Protein AF-0000000085540172 (afdb_homodimer)

pLDDT: mean 79.01, std 18.94, range [25.17, 95.12]

Radius of gyration: 13.84 Å; Cα contacts (8 Å, |Δi|>4): 317; chains: 2; bounding box: 39×41×29 Å

Sequence (140 aa):
MLWLPATACPGKKGLGKLVAAADIRVFRDGKTCGQRFEVTCTGAGCKKGKKVVVQIVDTCSPQRRTHARRMLWLPATACPGKKGLGKLVAAADIRVFRDGKTCGQRFEVTCTGAGCKKGKKVVVQIVDTCSPQRRTHARR

InterPro domains:
  IPR007112 Expansin/pollen allergen, DPBB domain [PS50842] (12-70)
  IPR036908 RlpA-like domain superfamily [G3DSA:2.40.40.10] (6-69)
  IPR036908 RlpA-like domain superfamily [SSF50685] (10-64)
  IPR044206 EG45-like domain containing protein, plant [PTHR47295] (6-61)

Nearest PDB structures (foldseek):
  5nth-assembly1_A  TM=4.413E-01  e=6.116E+00  Leishmania major
  7si7-assembly1_A  TM=4.116E-01  e=9.722E+00  Xenopus tropicalis
  7dma-assembly1_A  TM=2.809E-01  e=9.722E+00  Vibrio alginolyticus
  7si7-assembly1_A  TM=4.114E-01  e=8.008E+00  Xenopus tropicalis
  7dma-assembly1_A  TM=2.800E-01  e=8.566E+00  Vibrio alginolyticus

Organism: NCBI:txid586396

Solvent-accessible surface area (backbone atoms only — not comparable to full-atom values): 7754 Å² total; per-residue (Å²): 126,80,81,61,58,63,43,70,29,82,90,65,70,83,75,62,91,36,28,24,16,26,13,59,79,68,28,45,92,52,69,40,45,61,30,34,26,43,36,30,45,65,28,92,80,40,73,76,78,51,71,44,68,30,24,28,32,40,54,23,32,81,84,47,55,63,43,47,47,117,127,79,81,60,58,70,49,66,29,82,87,65,70,84,74,61,90,38,27,25,16,26,13,59,81,69,26,46,93,53,68,39,45,62,32,33,26,43,36,29,44,65,27,92,81,40,73,76,80,54,71,47,71,31,24,30,32,39,47,21,30,80,84,46,50,50,48,45,68,122

Structure (mmCIF, N/CA/C/O backbone):
data_AF-0000000085540172-model_v1
#
loop_
_entity.id
_entity.type
_entity.pdbx_description
1 polymer 'Expansin-like EG45 domain-containing protein'
#
loop_
_atom_site.group_PDB
_atom_site.id
_atom_site.type_symbol
_atom_site.label_atom_id
_atom_site.label_alt_id
_atom_site.label_comp_id
_atom_site.label_asym_id
_atom_site.label_entity_id
_atom_site.label_seq_id
_atom_site.pdbx_PDB_ins_code
_atom_site.Cartn_x
_atom_site.Cartn_y
_atom_site.Cartn_z
_atom_site.occupancy
_atom_site.B_iso_or_equiv
_atom_site.auth_seq_id
_atom_site.auth_comp_id
_atom_site.auth_asym_id
_atom_site.auth_atom_id
_atom_site.pdbx_PDB_model_num
ATOM 1 N N . MET A 1 1 ? -21.188 -13.438 11.812 1 26.22 1 MET A N 1
ATOM 2 C CA . MET A 1 1 ? -20.797 -12.766 10.578 1 26.22 1 MET A CA 1
ATOM 3 C C . MET A 1 1 ? -19.312 -12.422 10.594 1 26.22 1 MET A C 1
ATOM 5 O O . MET A 1 1 ? -18.812 -11.82 11.547 1 26.22 1 MET A O 1
ATOM 9 N N . LEU A 1 2 ? -18.5 -13.32 10.07 1 35.91 2 LEU A N 1
ATOM 10 C CA . LEU A 1 2 ? -17.047 -13.328 10.18 1 35.91 2 LEU A CA 1
ATOM 11 C C . LEU A 1 2 ? -16.469 -11.953 9.891 1 35.91 2 LEU A C 1
ATOM 13 O O . LEU A 1 2 ? -16.922 -11.266 8.969 1 35.91 2 LEU A O 1
ATOM 17 N N . TRP A 1 3 ? -16.156 -11.227 10.852 1 39.88 3 TRP A N 1
ATOM 18 C CA . TRP A 1 3 ? -15.5 -9.922 10.836 1 39.88 3 TRP A CA 1
ATOM 19 C C . TRP A 1 3 ? -14.508 -9.836 9.68 1 39.88 3 TRP A C 1
ATOM 21 O O . TRP A 1 3 ? -13.328 -10.18 9.844 1 39.88 3 TRP A O 1
ATOM 31 N N . LEU A 1 4 ? -14.836 -10.422 8.5 1 49.5 4 LEU A N 1
ATOM 32 C CA . LEU A 1 4 ? -13.852 -10.312 7.426 1 49.5 4 LEU A CA 1
ATOM 33 C C . LEU A 1 4 ? -13.414 -8.867 7.23 1 49.5 4 LEU A C 1
ATOM 35 O O . LEU A 1 4 ? -14.25 -7.957 7.242 1 49.5 4 LEU A O 1
ATOM 39 N N . PRO A 1 5 ? -12.344 -8.547 7.637 1 55.59 5 PRO A N 1
ATOM 40 C CA . PRO A 1 5 ? -11.898 -7.164 7.473 1 55.59 5 PRO A CA 1
ATOM 41 C C . PRO A 1 5 ? -12.367 -6.543 6.16 1 55.59 5 PRO A C 1
ATOM 43 O O . PRO A 1 5 ? -12.555 -7.254 5.168 1 55.59 5 PRO A O 1
ATOM 46 N N . ALA A 1 6 ? -13.102 -5.434 6.199 1 66.06 6 ALA A N 1
ATOM 47 C CA . ALA A 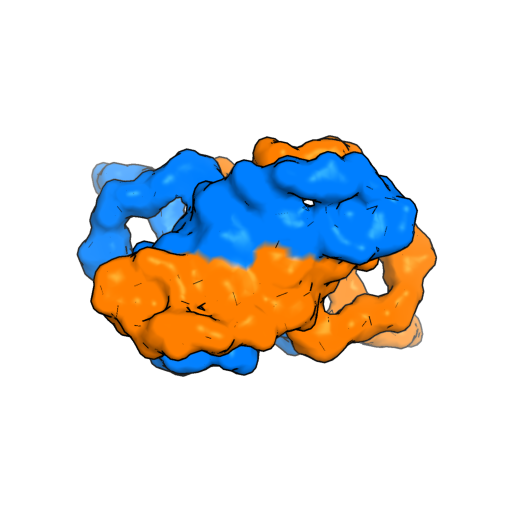1 6 ? -13.609 -4.68 5.055 1 66.06 6 ALA A CA 1
ATOM 48 C C . ALA A 1 6 ? -12.516 -4.465 4.012 1 66.06 6 ALA A C 1
ATOM 50 O O . ALA A 1 6 ? -11.391 -4.094 4.348 1 66.06 6 ALA A O 1
ATOM 51 N N . THR A 1 7 ? -12.445 -5.34 2.916 1 79.31 7 THR A N 1
ATOM 52 C CA . THR A 1 7 ? -11.555 -5.18 1.771 1 79.31 7 THR A CA 1
ATOM 53 C C . THR A 1 7 ? -12.336 -4.75 0.533 1 79.31 7 THR A C 1
ATOM 55 O O . THR A 1 7 ? -13.539 -4.992 0.439 1 79.31 7 THR A O 1
ATOM 58 N N . ALA A 1 8 ? -11.656 -4 -0.306 1 84.75 8 ALA A N 1
ATOM 59 C CA . ALA A 1 8 ? -12.219 -3.65 -1.607 1 84.75 8 ALA A CA 1
ATOM 60 C C . ALA A 1 8 ? -12.148 -4.832 -2.57 1 84.75 8 ALA A C 1
ATOM 62 O O . ALA A 1 8 ? -12.508 -4.703 -3.744 1 84.75 8 ALA A O 1
ATOM 63 N N . CYS A 1 9 ? -11.695 -6 -2.029 1 88 9 CYS A N 1
ATOM 64 C CA . CYS A 1 9 ? -11.516 -7.176 -2.875 1 88 9 CYS A CA 1
ATOM 65 C C . CYS A 1 9 ? -12.586 -8.219 -2.598 1 88 9 CYS A C 1
ATOM 67 O O . CYS A 1 9 ? -12.344 -9.195 -1.884 1 88 9 CYS A O 1
ATOM 69 N N . PRO A 1 10 ? -13.703 -8.016 -3.219 1 82.25 10 PRO A N 1
ATOM 70 C CA . PRO A 1 10 ? -14.766 -8.992 -2.965 1 82.25 10 PRO A CA 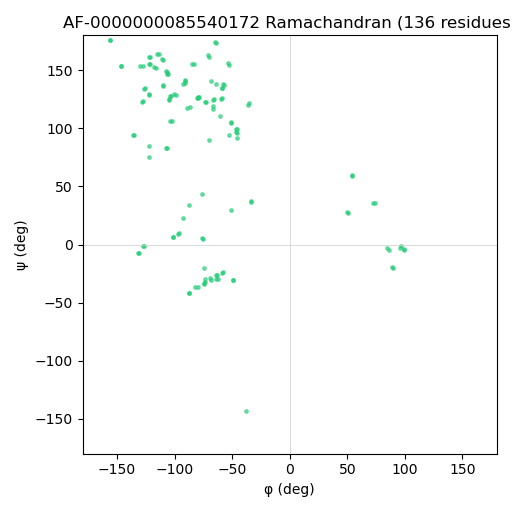1
ATOM 71 C C . PRO A 1 10 ? -14.367 -10.414 -3.344 1 82.25 10 PRO A C 1
ATOM 73 O O . PRO A 1 10 ? -13.766 -10.633 -4.398 1 82.25 10 PRO A O 1
ATOM 76 N N . GLY A 1 11 ? -14.68 -11.352 -2.424 1 81.5 11 GLY A N 1
ATOM 77 C CA . GLY A 1 11 ? -14.469 -12.758 -2.74 1 81.5 11 GLY A CA 1
ATOM 78 C C . GLY A 1 11 ? -13.086 -13.258 -2.361 1 81.5 11 GLY A C 1
ATOM 79 O O . GLY A 1 11 ? -12.828 -14.461 -2.387 1 81.5 11 GLY A O 1
ATOM 80 N N . LYS A 1 12 ? -12.219 -12.266 -2.221 1 81.06 12 LYS A N 1
ATOM 81 C CA . LYS A 1 12 ? -10.891 -12.703 -1.821 1 81.06 12 LYS A CA 1
ATOM 82 C C . LYS A 1 12 ? -10.867 -13.133 -0.356 1 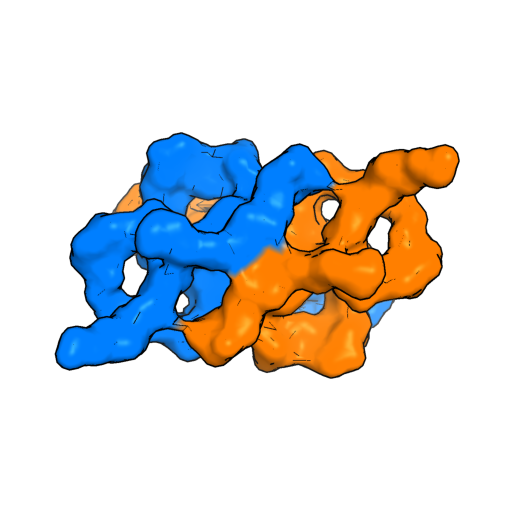81.06 12 LYS A C 1
ATOM 84 O O . LYS A 1 12 ? -11.375 -12.414 0.512 1 81.06 12 LYS A O 1
ATOM 89 N N . LYS A 1 13 ? -10.469 -14.336 -0.193 1 78.25 13 LYS A N 1
ATOM 90 C CA . LYS A 1 13 ? -10.336 -14.883 1.157 1 78.25 13 LYS A CA 1
ATOM 91 C C . LYS A 1 13 ? -8.867 -15.102 1.519 1 78.25 13 LYS A C 1
ATOM 93 O O . LYS A 1 13 ? -8.008 -15.18 0.637 1 78.25 13 LYS A O 1
ATOM 98 N N . GLY A 1 14 ? -8.641 -15.188 2.818 1 76.56 14 GLY A N 1
ATOM 99 C CA . GLY A 1 14 ? -7.301 -15.539 3.268 1 76.56 14 GLY A CA 1
ATOM 100 C C . GLY A 1 14 ? -6.289 -14.422 3.076 1 76.56 14 GLY A C 1
ATOM 101 O O . GLY A 1 14 ? -5.191 -14.656 2.562 1 76.56 14 GLY A O 1
ATOM 102 N N . LEU A 1 15 ? -6.785 -13.203 3.264 1 75.88 15 LEU A N 1
ATOM 103 C CA . LEU A 1 15 ? -5.863 -12.078 3.152 1 75.88 15 LEU A CA 1
ATOM 104 C C . LEU A 1 15 ? -4.707 -12.227 4.137 1 75.88 15 LEU A C 1
ATOM 106 O O . LEU A 1 15 ? -4.883 -12.758 5.238 1 75.88 15 LEU A O 1
ATOM 110 N N . GLY A 1 16 ? -3.537 -11.891 3.6 1 77.06 16 GLY A N 1
ATOM 111 C CA . GLY A 1 16 ? -2.326 -12.016 4.395 1 77.06 16 GLY A CA 1
ATOM 112 C C . GLY A 1 16 ? -2.305 -11.086 5.594 1 77.06 16 GLY A C 1
ATOM 113 O O . GLY A 1 16 ? -3.273 -10.359 5.848 1 77.06 16 GLY A O 1
ATOM 114 N N . LYS A 1 17 ? -1.291 -11.227 6.41 1 83.69 17 LYS A N 1
ATOM 115 C CA . LYS A 1 17 ? -1.121 -10.422 7.617 1 83.69 17 LYS A CA 1
ATOM 116 C C . LYS A 1 17 ? -0.67 -9 7.273 1 83.69 17 LYS A C 1
ATOM 118 O O . LYS A 1 17 ? -0.971 -8.055 8 1 83.69 17 LYS A O 1
ATOM 123 N N . LEU A 1 18 ? 0.066 -8.945 6.254 1 92.12 18 LEU A N 1
ATOM 124 C CA . LEU A 1 18 ? 0.552 -7.633 5.844 1 92.12 18 LEU A CA 1
ATOM 125 C C . LEU A 1 18 ? -0.216 -7.121 4.629 1 92.12 18 LEU A C 1
ATOM 127 O O . LEU A 1 18 ? -0.029 -7.621 3.518 1 92.12 18 LEU A O 1
ATOM 131 N N . VAL A 1 19 ? -1.071 -6.156 4.863 1 92 19 VAL A N 1
ATOM 132 C CA . VAL A 1 19 ? -1.902 -5.645 3.779 1 92 19 VAL A CA 1
ATOM 133 C C . VAL A 1 19 ? -1.521 -4.199 3.473 1 92 19 VAL A C 1
ATOM 135 O O . VAL A 1 19 ? -0.841 -3.547 4.27 1 92 19 VAL A O 1
ATOM 138 N N . ALA A 1 20 ? -1.973 -3.826 2.336 1 92.38 20 ALA A N 1
ATOM 139 C CA . ALA A 1 20 ? -1.743 -2.455 1.888 1 92.38 20 ALA A CA 1
ATOM 140 C C . ALA A 1 20 ? -2.916 -1.946 1.054 1 92.38 20 ALA A C 1
ATOM 142 O O . ALA A 1 20 ? -3.691 -2.738 0.513 1 92.38 20 ALA A O 1
ATOM 143 N N . ALA A 1 21 ? -3.061 -0.648 1.073 1 92.06 21 ALA A N 1
ATOM 144 C CA . ALA A 1 21 ? -3.891 0.076 0.115 1 92.06 21 ALA A CA 1
ATOM 145 C C . ALA A 1 21 ? -3.035 0.896 -0.845 1 92.06 21 ALA A C 1
ATOM 147 O O . ALA A 1 21 ? -2.045 1.509 -0.435 1 92.06 21 ALA A O 1
ATOM 148 N N . ALA A 1 22 ? -3.379 0.847 -2.07 1 92.19 22 ALA A N 1
ATOM 149 C CA . ALA A 1 22 ? -2.531 1.483 -3.074 1 92.19 22 ALA A CA 1
ATOM 150 C C . ALA A 1 22 ? -3.307 2.541 -3.855 1 92.19 22 ALA A C 1
ATOM 152 O O . ALA A 1 22 ? -4.539 2.535 -3.867 1 92.19 22 ALA A O 1
ATOM 153 N N . ASP A 1 23 ? -2.525 3.395 -4.469 1 92.06 23 ASP A N 1
ATOM 154 C CA . ASP A 1 23 ? -3.102 4.348 -5.414 1 92.06 23 ASP A CA 1
ATOM 155 C C . ASP A 1 23 ? -3.938 3.633 -6.473 1 92.06 23 ASP A C 1
ATOM 157 O O . ASP A 1 23 ? -3.641 2.494 -6.844 1 92.06 23 ASP A O 1
ATOM 161 N N . ILE A 1 24 ? -4.898 4.438 -7.055 1 89 24 ILE A N 1
ATOM 162 C CA . ILE A 1 24 ? -5.816 3.848 -8.023 1 89 24 ILE A CA 1
ATOM 163 C C . ILE A 1 24 ? -5.039 3.373 -9.25 1 89 24 ILE A C 1
ATOM 165 O O . ILE A 1 24 ? -5.422 2.398 -9.898 1 89 24 ILE A O 1
ATOM 169 N N . ARG A 1 25 ? -3.936 3.973 -9.492 1 90.75 25 ARG A N 1
ATOM 170 C CA . ARG A 1 25 ? -3.148 3.582 -10.656 1 90.75 25 ARG A CA 1
ATOM 171 C C . ARG A 1 25 ? -2.455 2.244 -10.422 1 90.75 25 ARG A C 1
ATOM 173 O O . ARG A 1 25 ? -2.225 1.485 -11.367 1 90.75 25 ARG A O 1
ATOM 180 N N . VAL A 1 26 ? -2.1 1.962 -9.227 1 91.56 26 VAL A N 1
ATOM 181 C CA . VAL A 1 26 ? -1.524 0.672 -8.859 1 91.56 26 VAL A CA 1
ATOM 182 C C . VAL A 1 26 ? -2.635 -0.364 -8.703 1 91.56 26 VAL A C 1
ATOM 184 O O . VAL A 1 26 ? -2.488 -1.51 -9.133 1 91.56 26 VAL A O 1
ATOM 187 N N . PHE A 1 27 ? -3.773 0.053 -8.188 1 90.56 27 PHE A N 1
ATOM 188 C CA . PHE A 1 27 ? -4.898 -0.843 -7.938 1 90.56 27 PHE A CA 1
ATOM 189 C C . PHE A 1 27 ? -5.512 -1.312 -9.25 1 90.56 27 PHE A C 1
ATOM 191 O O . PHE A 1 27 ? -6.102 -2.395 -9.32 1 90.56 27 PHE A O 1
ATOM 198 N N . ARG A 1 28 ? -5.41 -0.522 -10.203 1 91.81 28 ARG A N 1
ATOM 199 C CA . ARG A 1 28 ? -5.75 -0.866 -11.586 1 91.81 28 ARG A CA 1
ATOM 200 C C . ARG A 1 28 ? -7.172 -1.412 -11.672 1 91.81 28 ARG A C 1
ATOM 202 O O . ARG A 1 28 ? -7.387 -2.52 -12.172 1 91.81 28 ARG A O 1
ATOM 209 N N . ASP A 1 29 ? -8.117 -0.573 -11.242 1 90.62 29 ASP A N 1
ATOM 210 C CA . ASP A 1 29 ? -9.531 -0.929 -11.312 1 90.62 29 ASP A CA 1
ATOM 211 C C . ASP A 1 29 ? -9.781 -2.305 -10.695 1 90.62 29 ASP A C 1
ATOM 213 O O . ASP A 1 29 ? -10.578 -3.088 -11.219 1 90.62 29 ASP A O 1
ATOM 217 N N . GLY A 1 30 ? -8.961 -2.613 -9.82 1 90.06 30 GLY A N 1
ATOM 218 C CA . GLY A 1 30 ? -9.195 -3.836 -9.07 1 90.06 30 GLY A CA 1
ATOM 219 C C . GLY A 1 30 ? -8.43 -5.027 -9.617 1 90.06 30 GLY A C 1
ATOM 220 O O . GLY A 1 30 ? -8.469 -6.113 -9.031 1 90.06 30 GLY A O 1
ATOM 221 N N . LYS A 1 31 ? -7.66 -4.898 -10.688 1 91.38 31 LYS A N 1
ATOM 222 C CA . LYS A 1 31 ? -6.934 -6.012 -11.289 1 91.38 31 LYS A CA 1
ATOM 223 C C . LYS A 1 31 ? -5.879 -6.562 -10.328 1 91.38 31 LYS A C 1
ATOM 225 O O . LYS A 1 31 ? -5.586 -7.758 -10.344 1 91.38 31 LYS A O 1
ATOM 230 N N . THR A 1 32 ? -5.387 -5.676 -9.5 1 91.69 32 THR A N 1
ATOM 231 C CA . THR A 1 32 ? -4.359 -6.16 -8.586 1 91.69 32 THR A CA 1
ATOM 232 C C . THR A 1 32 ? -4.945 -6.41 -7.199 1 91.69 32 THR A C 1
ATOM 234 O O . THR A 1 32 ? -4.215 -6.727 -6.258 1 91.69 32 THR A O 1
ATOM 237 N N . CYS A 1 33 ? -6.289 -6.273 -7.109 1 90.5 33 CYS A N 1
ATOM 238 C CA . CYS A 1 33 ? -6.922 -6.535 -5.824 1 90.5 33 CYS A CA 1
ATOM 239 C C . CYS A 1 33 ? -6.648 -7.957 -5.355 1 90.5 33 CYS A C 1
ATOM 241 O O . CYS A 1 33 ? -6.875 -8.914 -6.102 1 90.5 33 CYS A O 1
ATOM 243 N N . GLY A 1 34 ? -6.133 -8.055 -4.176 1 91.19 34 GLY A N 1
ATOM 244 C CA . GLY A 1 34 ? -5.879 -9.352 -3.578 1 91.19 34 GLY A CA 1
ATOM 245 C C . GLY A 1 34 ? -4.547 -9.953 -3.988 1 91.19 34 GLY A C 1
ATOM 246 O O . GLY A 1 34 ? -4.148 -11 -3.482 1 91.19 34 GLY A O 1
ATOM 247 N N . GLN A 1 35 ? -3.795 -9.289 -4.875 1 92.56 35 GLN A N 1
ATOM 248 C CA . GLN A 1 35 ? -2.51 -9.82 -5.316 1 92.56 35 GLN A CA 1
ATOM 249 C C . GLN A 1 35 ? -1.396 -9.445 -4.344 1 92.56 35 GLN A C 1
ATOM 251 O O . GLN A 1 35 ? -1.525 -8.477 -3.584 1 92.56 35 GLN A O 1
ATOM 256 N N . ARG A 1 36 ? -0.434 -10.211 -4.363 1 93.62 36 ARG A N 1
ATOM 257 C CA . ARG A 1 36 ? 0.734 -9.977 -3.521 1 93.62 36 ARG A CA 1
ATOM 258 C C . ARG A 1 36 ? 1.777 -9.141 -4.254 1 93.62 36 ARG A C 1
ATOM 260 O O . ARG A 1 36 ? 2.006 -9.328 -5.449 1 93.62 36 ARG A O 1
ATOM 267 N N . PHE A 1 37 ? 2.412 -8.234 -3.547 1 93.75 37 PHE A N 1
ATOM 268 C CA . PHE A 1 37 ? 3.465 -7.355 -4.031 1 93.75 37 PHE A CA 1
ATOM 269 C C . PHE A 1 37 ? 4.707 -7.461 -3.154 1 93.75 37 PHE A C 1
ATOM 271 O O . PHE A 1 37 ? 4.602 -7.52 -1.928 1 93.75 37 PHE A O 1
ATOM 278 N N . GLU A 1 38 ? 5.824 -7.559 -3.807 1 95.06 38 GLU A N 1
ATOM 279 C CA . GLU A 1 38 ? 7.086 -7.332 -3.105 1 95.06 38 GLU A CA 1
ATOM 280 C C . GLU A 1 38 ? 7.375 -5.844 -2.959 1 95.06 38 GLU A C 1
ATOM 282 O O . GLU A 1 38 ? 7.289 -5.09 -3.932 1 95.06 38 GLU A O 1
ATOM 287 N N . VAL A 1 39 ? 7.617 -5.441 -1.676 1 94.69 39 VAL A N 1
ATOM 288 C CA . VAL A 1 39 ? 7.816 -4.031 -1.354 1 94.69 39 VAL A CA 1
ATOM 289 C C . VAL A 1 39 ? 9.18 -3.838 -0.687 1 94.69 39 VAL A C 1
ATOM 291 O O . VAL A 1 39 ? 9.539 -4.586 0.224 1 94.69 39 VAL A O 1
ATOM 294 N N . THR A 1 40 ? 9.969 -2.908 -1.166 1 95.12 40 THR A N 1
ATOM 295 C CA . THR A 1 40 ? 11.281 -2.553 -0.63 1 95.12 40 THR A CA 1
ATOM 296 C C . THR A 1 40 ? 11.375 -1.05 -0.389 1 95.12 40 THR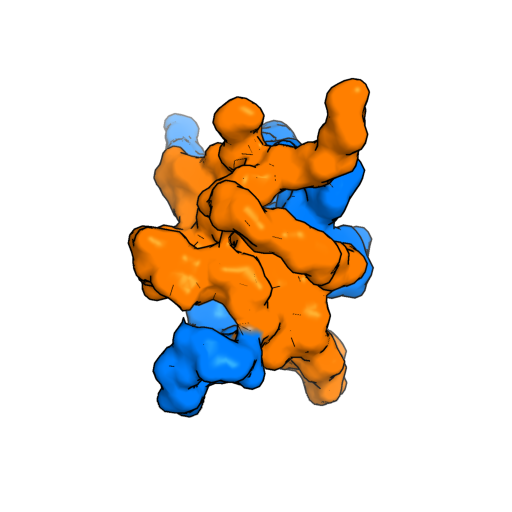 A C 1
ATOM 298 O O . THR A 1 40 ? 11.117 -0.253 -1.293 1 95.12 40 THR A O 1
ATOM 301 N N . CYS A 1 41 ? 11.672 -0.732 0.9 1 94.5 41 CYS A N 1
ATOM 302 C CA . CYS A 1 41 ? 11.891 0.681 1.191 1 94.5 41 CYS A CA 1
ATOM 303 C C . CYS A 1 41 ? 13.133 1.2 0.486 1 94.5 41 CYS A C 1
ATOM 305 O O . CYS A 1 41 ? 14.234 0.669 0.68 1 94.5 41 CYS A O 1
ATOM 307 N N . THR A 1 42 ? 13.008 2.275 -0.317 1 91.88 42 THR A N 1
ATOM 308 C CA . THR A 1 42 ? 14.117 2.732 -1.139 1 91.88 42 THR A CA 1
ATOM 309 C C . THR A 1 42 ? 14.391 4.215 -0.902 1 91.88 42 THR A C 1
ATOM 311 O O . THR A 1 42 ? 15.344 4.773 -1.456 1 91.88 42 THR A O 1
ATOM 314 N N . GLY A 1 43 ? 13.641 4.801 -0.094 1 87.81 43 GLY A N 1
ATOM 315 C CA . GLY A 1 43 ? 13.883 6.207 0.202 1 87.81 43 GLY A CA 1
ATOM 316 C C . GLY A 1 43 ? 15.133 6.438 1.021 1 87.81 43 GLY A C 1
ATOM 317 O O . GLY A 1 43 ? 15.695 5.5 1.595 1 87.81 43 GLY A O 1
ATOM 318 N N . ALA A 1 44 ? 15.609 7.715 1.018 1 85.62 44 ALA A N 1
ATOM 319 C CA . ALA A 1 44 ? 16.844 8.094 1.688 1 85.62 44 ALA A CA 1
ATOM 320 C C . ALA A 1 44 ? 16.781 7.785 3.182 1 85.62 44 ALA A C 1
ATOM 322 O O . ALA A 1 44 ? 17.812 7.488 3.805 1 85.62 44 ALA A O 1
ATOM 323 N N . GLY A 1 45 ? 15.602 7.719 3.713 1 83.81 45 GLY A N 1
ATOM 324 C CA . GLY A 1 45 ? 15.461 7.5 5.141 1 83.81 45 GLY A CA 1
ATOM 325 C C . GLY A 1 45 ? 15.227 6.043 5.5 1 83.81 45 GLY A C 1
ATOM 326 O O . GLY A 1 45 ? 14.992 5.715 6.664 1 83.81 45 GLY A O 1
ATOM 327 N N . CYS A 1 46 ? 15.383 5.223 4.527 1 87.69 46 CYS A N 1
ATOM 328 C CA . CYS A 1 46 ? 15.086 3.816 4.766 1 87.69 46 CYS A CA 1
ATOM 329 C C . CYS A 1 46 ? 16.344 3.062 5.199 1 87.69 46 CYS A C 1
ATOM 331 O O . CYS A 1 46 ? 17.438 3.379 4.754 1 87.69 46 CYS A O 1
ATOM 333 N N . LYS A 1 47 ? 15.969 2.184 6.246 1 79.44 47 LYS A N 1
ATOM 334 C CA . LYS A 1 47 ? 16.953 1.117 6.367 1 79.44 47 LYS A CA 1
ATOM 335 C C . LYS A 1 47 ? 16.938 0.213 5.137 1 79.44 47 LYS A C 1
ATOM 337 O O . LYS A 1 47 ? 15.906 -0.365 4.797 1 79.44 47 LYS A O 1
ATOM 342 N N . LYS A 1 48 ? 18.047 0.174 4.383 1 73.19 48 LYS A N 1
ATOM 343 C CA . LYS A 1 48 ? 18.156 -0.476 3.08 1 73.19 48 LYS A CA 1
ATOM 344 C C . LYS A 1 48 ? 17.953 -1.983 3.201 1 73.19 48 LYS A C 1
ATOM 346 O O . LYS A 1 48 ? 18.359 -2.592 4.191 1 73.19 48 LYS A O 1
ATOM 351 N N . GLY A 1 49 ? 17.219 -2.451 2.234 1 69.31 49 GLY A N 1
ATOM 352 C CA . GLY A 1 49 ? 17.281 -3.865 1.898 1 69.31 49 GLY A CA 1
ATOM 353 C C . GLY A 1 49 ? 16.156 -4.676 2.494 1 69.31 49 GLY A C 1
ATOM 354 O O . GLY A 1 49 ? 16.062 -5.887 2.281 1 69.31 49 GLY A O 1
ATOM 355 N N . LYS A 1 50 ? 15.312 -4.082 3.285 1 78.81 50 LYS A N 1
ATOM 356 C CA . LYS A 1 50 ? 14.297 -5.008 3.779 1 78.81 50 LYS A CA 1
ATOM 357 C C . LYS A 1 50 ? 13.125 -5.113 2.803 1 78.81 50 LYS A C 1
ATOM 359 O O . LYS A 1 50 ? 12.555 -4.102 2.4 1 78.81 50 LYS A O 1
ATOM 364 N N . LYS A 1 51 ? 12.992 -6.363 2.338 1 90.75 51 LYS A N 1
ATOM 365 C CA . LYS A 1 51 ? 11.906 -6.719 1.429 1 90.75 51 LYS A CA 1
ATOM 366 C C . LYS A 1 51 ? 10.773 -7.414 2.174 1 90.75 51 LYS A C 1
ATOM 368 O O . LYS A 1 51 ? 11.016 -8.312 2.986 1 90.75 51 LYS A O 1
ATOM 373 N N . VAL A 1 52 ? 9.523 -6.883 1.938 1 94.25 52 VAL A N 1
ATOM 374 C CA . VAL A 1 52 ? 8.367 -7.555 2.514 1 94.25 52 VAL A CA 1
ATOM 375 C C . VAL A 1 52 ? 7.309 -7.781 1.435 1 94.25 52 VAL A C 1
ATOM 377 O O . VAL A 1 52 ? 7.371 -7.172 0.363 1 94.25 52 VAL A O 1
ATOM 380 N N . VAL A 1 53 ? 6.539 -8.773 1.669 1 94.31 53 VAL A N 1
ATOM 381 C CA . VAL A 1 53 ? 5.426 -9.062 0.769 1 94.31 53 VAL A CA 1
ATOM 382 C C . VAL A 1 53 ? 4.109 -8.641 1.419 1 94.31 53 VAL A C 1
ATOM 384 O O . VAL A 1 53 ? 3.814 -9.031 2.551 1 94.31 53 VAL A O 1
ATOM 387 N N . VAL A 1 54 ? 3.381 -7.789 0.669 1 94.88 54 VAL A N 1
ATOM 388 C CA . VAL A 1 54 ? 2.084 -7.336 1.164 1 94.88 54 VAL A CA 1
ATOM 389 C C . VAL A 1 54 ? 0.992 -7.703 0.163 1 94.88 54 VAL A C 1
ATOM 391 O O . VAL A 1 54 ? 1.277 -7.973 -1.006 1 94.88 54 VAL A O 1
ATOM 394 N N . GLN A 1 55 ? -0.191 -7.82 0.673 1 93.62 55 GLN A N 1
ATOM 395 C CA . GLN A 1 55 ? -1.355 -8.031 -0.181 1 93.6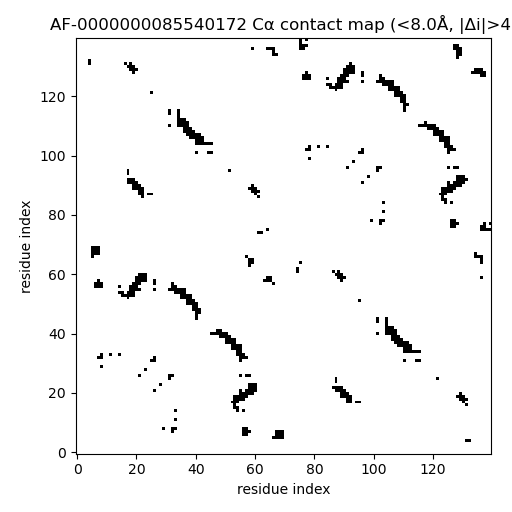2 55 GLN A CA 1
ATOM 396 C C . GLN A 1 55 ? -2.17 -6.746 -0.325 1 93.62 55 GLN A C 1
ATOM 398 O O . GLN A 1 55 ? -2.504 -6.102 0.671 1 93.62 55 GLN A O 1
ATOM 403 N N . ILE A 1 56 ? -2.436 -6.371 -1.557 1 92.69 56 ILE A N 1
ATOM 404 C CA . ILE A 1 56 ? -3.236 -5.172 -1.774 1 92.69 56 ILE A CA 1
ATOM 405 C C . ILE A 1 56 ? -4.715 -5.496 -1.571 1 92.69 56 ILE A C 1
ATOM 407 O O . ILE A 1 56 ? -5.25 -6.406 -2.205 1 92.69 56 ILE A O 1
ATOM 411 N N . VAL A 1 57 ? -5.395 -4.707 -0.697 1 90.88 57 VAL A N 1
ATOM 412 C CA . VAL A 1 57 ? -6.762 -5.102 -0.365 1 90.88 57 VAL A CA 1
ATOM 413 C C . VAL A 1 57 ? -7.695 -3.9 -0.493 1 90.88 57 VAL A C 1
ATOM 415 O O . VAL A 1 57 ? -8.914 -4.035 -0.357 1 90.88 57 VAL A O 1
ATOM 418 N N . ASP A 1 58 ? -7.059 -2.691 -0.726 1 89.88 58 ASP A N 1
ATOM 419 C CA . ASP A 1 58 ? -7.859 -1.474 -0.813 1 89.88 58 ASP A CA 1
ATOM 420 C C . ASP A 1 58 ? -7.137 -0.402 -1.628 1 89.88 58 ASP A C 1
ATOM 422 O O . ASP A 1 58 ? -6.031 -0.631 -2.125 1 89.88 58 ASP A O 1
ATOM 426 N N . THR A 1 59 ? -7.918 0.745 -1.801 1 89.56 59 THR A N 1
ATOM 427 C CA . THR A 1 59 ? -7.309 1.88 -2.486 1 89.56 59 THR A CA 1
ATOM 428 C C . THR A 1 59 ? -6.98 2.996 -1.498 1 89.56 59 THR A C 1
ATOM 430 O O . THR A 1 59 ? -7.66 3.15 -0.48 1 89.56 59 THR A O 1
ATOM 433 N N . CYS A 1 60 ? -5.887 3.664 -1.844 1 86.44 60 CYS A N 1
ATOM 434 C CA . CYS A 1 60 ? -5.438 4.859 -1.136 1 86.44 60 CYS A CA 1
ATOM 435 C C . CYS A 1 60 ? -5.016 5.945 -2.115 1 86.44 60 CYS A C 1
ATOM 437 O O . CYS A 1 60 ? -3.932 5.879 -2.697 1 86.44 60 CYS A O 1
ATOM 439 N N . SER A 1 61 ? -6.043 6.879 -2.436 1 78.75 61 SER A N 1
ATOM 440 C CA . SER A 1 61 ? -5.711 7.973 -3.34 1 78.75 61 SER A CA 1
ATOM 441 C C . SER A 1 61 ? -5.863 9.328 -2.65 1 78.75 61 SER A C 1
ATOM 443 O O . SER A 1 61 ? -6.539 9.43 -1.628 1 78.75 61 SER A O 1
ATOM 445 N N . PRO A 1 62 ? -5.066 10.234 -3.184 1 68.88 62 PRO A N 1
ATOM 446 C CA . PRO A 1 62 ? -5.254 11.562 -2.594 1 68.88 62 PRO A CA 1
ATOM 447 C C . PRO A 1 62 ? -6.723 11.984 -2.541 1 68.88 62 PRO A C 1
ATOM 449 O O . PRO A 1 62 ? -7.133 12.695 -1.62 1 68.88 62 PRO A O 1
ATOM 452 N N . GLN A 1 63 ? -7.477 11.609 -3.354 1 65.62 63 GLN A N 1
ATOM 453 C CA . GLN A 1 63 ? -8.875 12.031 -3.424 1 65.62 63 GLN A CA 1
ATOM 454 C C . GLN A 1 63 ? -9.758 11.141 -2.551 1 65.62 63 GLN A C 1
ATOM 456 O O . GLN A 1 63 ? -10.828 11.57 -2.111 1 65.62 63 GLN A O 1
ATOM 461 N N . ARG A 1 64 ? -9.602 10.016 -2.523 1 56.28 64 ARG A N 1
ATOM 462 C CA . ARG A 1 64 ? -10.43 9.047 -1.823 1 56.28 64 ARG A CA 1
ATOM 463 C C . ARG A 1 64 ? -9.609 8.234 -0.83 1 56.28 64 ARG A C 1
ATOM 465 O O . ARG A 1 64 ? -8.953 7.254 -1.207 1 56.28 64 ARG A O 1
ATOM 472 N N . ARG A 1 65 ? -9.469 8.812 0.296 1 52.47 65 ARG A N 1
ATOM 473 C CA . ARG A 1 65 ? -8.781 7.988 1.288 1 52.47 65 ARG A CA 1
ATOM 474 C C . ARG A 1 65 ? -9.773 7.105 2.043 1 52.47 65 ARG A C 1
ATOM 476 O O . ARG A 1 65 ? -10.305 7.508 3.078 1 52.47 65 ARG A O 1
ATOM 483 N N . THR A 1 66 ? -10.961 6.555 1.363 1 44.56 66 THR A N 1
ATOM 484 C CA . THR A 1 66 ? -12.008 5.723 1.946 1 44.56 66 THR A CA 1
ATOM 485 C C . THR A 1 66 ? -11.43 4.418 2.486 1 44.56 66 THR A C 1
ATOM 487 O O . THR A 1 66 ? -10.469 3.883 1.93 1 44.56 66 THR A O 1
ATOM 490 N N . HIS A 1 67 ? -11.422 4.254 3.936 1 43.28 67 HIS A N 1
ATOM 491 C CA . HIS A 1 67 ? -11.281 2.889 4.426 1 43.28 67 HIS A CA 1
ATOM 492 C C . HIS A 1 67 ? -12.578 2.105 4.246 1 43.28 67 HIS A C 1
ATOM 494 O O . HIS A 1 67 ? -12.594 0.879 4.375 1 43.28 67 HIS A O 1
ATOM 500 N N . ALA A 1 68 ? -14.07 1.71 4.043 1 31.17 68 ALA A N 1
ATOM 501 C CA . ALA A 1 68 ? -14.469 0.323 3.82 1 31.17 68 ALA A CA 1
ATOM 502 C C . ALA A 1 68 ? -13.453 -0.403 2.936 1 31.17 68 ALA A C 1
ATOM 504 O O . ALA A 1 68 ? -13.203 -1.595 3.125 1 31.17 68 ALA A O 1
ATOM 505 N N . ARG A 1 69 ? -14.57 -0.189 3.293 1 31.75 69 ARG A N 1
ATOM 506 C CA . ARG A 1 69 ? -15.883 -0.562 3.807 1 31.75 69 ARG A CA 1
ATOM 507 C C . ARG A 1 69 ? -16.859 -0.845 2.668 1 31.75 69 ARG A C 1
ATOM 509 O O . ARG A 1 69 ? -17.281 0.074 1.967 1 31.75 69 ARG A O 1
ATOM 516 N N . ARG A 1 70 ? -16.656 -1.117 1.702 1 25.17 70 ARG A N 1
ATOM 517 C CA . ARG A 1 70 ? -17.969 -1.402 1.109 1 25.17 70 ARG A CA 1
ATOM 518 C C . ARG A 1 70 ? -18.875 -2.102 2.109 1 25.17 70 ARG A C 1
ATOM 520 O O . ARG A 1 70 ? -18.422 -2.947 2.883 1 25.17 70 ARG A O 1
ATOM 527 N N . MET B 1 1 ? -7.387 26.766 3.482 1 27.41 1 MET B N 1
ATOM 528 C CA . MET B 1 1 ? -6.754 25.641 4.16 1 27.41 1 MET B CA 1
ATOM 529 C C . MET B 1 1 ? -6.398 24.547 3.17 1 27.41 1 MET B C 1
ATOM 531 O O . MET B 1 1 ? -7.242 24.109 2.385 1 27.41 1 MET B O 1
ATOM 535 N N . LEU B 1 2 ? -5.203 24.594 2.656 1 35.5 2 LEU B N 1
ATOM 536 C CA . LEU B 1 2 ? -4.723 23.781 1.539 1 35.5 2 LEU B CA 1
ATOM 537 C C . LEU B 1 2 ? -5.113 22.328 1.714 1 35.5 2 LEU B C 1
ATOM 539 O O . LEU B 1 2 ? -5.09 21.797 2.83 1 35.5 2 LEU B O 1
ATOM 543 N N . TRP B 1 3 ? -6.109 21.906 1.09 1 39.72 3 TRP B N 1
ATOM 544 C CA . TRP B 1 3 ? -6.621 20.547 1.028 1 39.72 3 TRP B CA 1
ATOM 545 C C . TRP B 1 3 ? -5.484 19.531 1.092 1 39.72 3 TRP B C 1
ATOM 547 O O . TRP B 1 3 ? -4.934 19.141 0.059 1 39.72 3 TRP B O 1
ATOM 557 N N . LEU B 1 4 ? -4.402 19.797 1.904 1 49.31 4 LEU B N 1
ATOM 558 C CA . LEU B 1 4 ? -3.35 18.797 1.932 1 49.31 4 LEU B CA 1
ATOM 559 C C . LEU B 1 4 ? -3.928 17.406 2.215 1 49.31 4 LEU B C 1
ATOM 561 O O . LEU B 1 4 ? -4.77 17.25 3.102 1 49.31 4 LEU B O 1
ATOM 565 N N . PRO B 1 5 ? -3.998 16.656 1.304 1 55.56 5 PRO B N 1
ATOM 566 C CA . PRO B 1 5 ? -4.562 15.32 1.539 1 55.56 5 PRO B CA 1
ATOM 567 C C . PRO B 1 5 ? -4.191 14.758 2.91 1 55.56 5 PRO B C 1
ATOM 569 O O . PRO B 1 5 ? -3.129 15.078 3.447 1 55.56 5 PRO B O 1
ATOM 572 N N . ALA B 1 6 ? -5.16 14.461 3.732 1 65.69 6 ALA B N 1
ATOM 573 C CA . ALA B 1 6 ? -5.016 13.875 5.066 1 65.69 6 ALA B CA 1
ATOM 574 C C . ALA B 1 6 ? -4.031 12.711 5.055 1 65.69 6 ALA B C 1
ATOM 576 O O . ALA B 1 6 ? -4.105 11.836 4.184 1 65.69 6 ALA B O 1
ATOM 577 N N . THR B 1 7 ? -2.691 12.93 5.418 1 78.94 7 THR B N 1
ATOM 578 C CA . THR B 1 7 ? -1.684 11.891 5.594 1 78.94 7 THR B CA 1
ATOM 579 C C . THR B 1 7 ? -1.372 11.688 7.074 1 78.94 7 THR B C 1
ATOM 581 O O . THR B 1 7 ? -1.577 12.586 7.891 1 78.94 7 THR B O 1
ATOM 584 N N . ALA B 1 8 ? -1.036 10.461 7.41 1 84.62 8 ALA B N 1
ATOM 585 C CA . ALA B 1 8 ? -0.555 10.156 8.75 1 84.62 8 ALA B CA 1
ATOM 586 C C . ALA B 1 8 ? 0.881 10.633 8.945 1 84.62 8 ALA B C 1
ATOM 588 O O . ALA B 1 8 ? 1.489 10.391 9.992 1 84.62 8 ALA B O 1
ATOM 589 N N . CYS B 1 9 ? 1.4 11.328 7.898 1 88 9 CYS B N 1
ATOM 590 C CA . CYS B 1 9 ? 2.789 11.773 7.941 1 88 9 CYS B CA 1
ATOM 591 C C . CYS B 1 9 ? 2.875 13.273 8.172 1 88 9 CYS B C 1
ATOM 593 O O . CYS B 1 9 ? 3.072 14.039 7.227 1 88 9 CYS B O 1
ATOM 595 N N . PRO B 1 10 ? 2.777 13.648 9.43 1 82 10 PRO B N 1
ATOM 596 C CA . PRO B 1 10 ? 2.84 15.086 9.688 1 82 10 PRO B CA 1
ATOM 597 C C . PRO B 1 10 ? 4.137 15.719 9.188 1 82 10 PRO B C 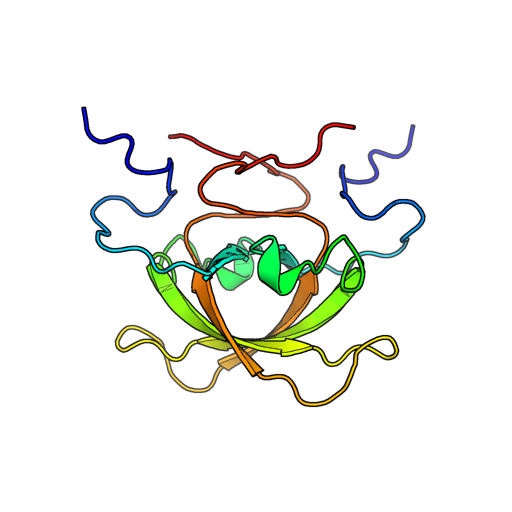1
ATOM 599 O O . PRO B 1 10 ? 5.219 15.156 9.391 1 82 10 PRO B O 1
ATOM 602 N N . GLY B 1 11 ? 3.957 16.875 8.508 1 80.81 11 GLY B N 1
ATOM 603 C CA . GLY B 1 11 ? 5.129 17.641 8.109 1 80.81 11 GLY B CA 1
ATOM 604 C C . GLY B 1 11 ? 5.676 17.234 6.758 1 80.81 11 GLY B C 1
ATOM 605 O O . GLY B 1 11 ? 6.551 17.906 6.211 1 80.81 11 GLY B O 1
ATOM 606 N N . LYS B 1 12 ? 5.262 16.031 6.387 1 80.69 12 LYS B N 1
ATOM 607 C CA . LYS B 1 12 ? 5.742 15.625 5.066 1 80.69 12 LYS B CA 1
ATOM 608 C C . LYS B 1 12 ? 5.016 16.391 3.963 1 80.69 12 LYS B C 1
ATOM 610 O O . LYS B 1 12 ? 3.787 16.484 3.979 1 80.69 12 LYS B O 1
ATOM 615 N N . LYS B 1 13 ? 5.824 17.031 3.209 1 77.94 13 LYS B N 1
ATOM 616 C CA . LYS B 1 13 ? 5.289 17.766 2.064 1 77.94 13 LYS B CA 1
ATOM 617 C C . LYS B 1 13 ? 5.691 17.109 0.75 1 77.94 13 LYS B C 1
ATOM 619 O O . LYS B 1 13 ? 6.637 16.312 0.711 1 77.94 13 LYS B O 1
ATOM 624 N N . GLY B 1 14 ? 4.934 17.406 -0.283 1 76.69 14 GLY B N 1
ATOM 625 C CA . GLY B 1 14 ? 5.309 16.953 -1.611 1 76.69 14 GLY B CA 1
ATOM 626 C C . GLY B 1 14 ? 5.082 15.469 -1.818 1 76.69 14 GLY B C 1
ATOM 627 O O . GLY B 1 14 ? 5.961 14.766 -2.322 1 76.69 14 GLY B O 1
ATOM 628 N N . LEU B 1 15 ? 4.023 15 -1.208 1 76.31 15 LEU B N 1
ATOM 629 C CA . LEU B 1 15 ? 3.699 13.586 -1.406 1 76.31 15 LEU B CA 1
ATOM 630 C C . LEU B 1 15 ? 3.514 13.273 -2.887 1 76.31 15 LEU B C 1
ATOM 632 O O . LEU B 1 15 ? 3.029 14.117 -3.646 1 76.31 15 LEU B O 1
ATOM 636 N N . GLY B 1 16 ? 4.094 12.125 -3.24 1 77.25 16 GLY B N 1
ATOM 637 C CA . GLY B 1 16 ? 4.039 11.695 -4.629 1 77.25 16 GLY B CA 1
ATOM 638 C C . GLY B 1 16 ? 2.627 11.414 -5.113 1 77.25 16 GLY B C 1
ATOM 639 O O . GLY B 1 16 ? 1.663 11.586 -4.363 1 77.25 16 GLY B O 1
ATOM 640 N N . LYS B 1 17 ? 2.525 11.156 -6.391 1 84.06 17 LYS B N 1
ATOM 641 C CA . LYS B 1 17 ? 1.241 10.852 -7.02 1 84.06 17 LYS B CA 1
ATOM 642 C C . LYS B 1 17 ? 0.768 9.445 -6.664 1 84.06 17 LYS B C 1
ATOM 644 O O . LYS B 1 17 ? -0.437 9.195 -6.59 1 84.06 17 LYS B O 1
ATOM 649 N N . LEU B 1 18 ? 1.712 8.641 -6.539 1 92.19 18 LEU B N 1
ATOM 650 C CA . LEU B 1 18 ? 1.363 7.266 -6.188 1 92.19 18 LEU B CA 1
ATOM 651 C C . LEU B 1 18 ? 1.612 7.004 -4.707 1 92.19 18 LEU B C 1
ATOM 653 O O . LEU B 1 18 ? 2.764 6.891 -4.277 1 92.19 18 LEU B O 1
ATOM 657 N N . VAL B 1 19 ? 0.517 6.922 -3.969 1 92 19 VAL B N 1
ATOM 658 C CA . VAL B 1 19 ? 0.653 6.738 -2.527 1 92 19 VAL B CA 1
ATOM 659 C C . VAL B 1 19 ? 0.082 5.383 -2.123 1 92 19 VAL B C 1
ATOM 661 O O . VAL B 1 19 ? -0.642 4.75 -2.896 1 92 19 VAL B O 1
ATOM 664 N N . ALA B 1 20 ? 0.49 5.055 -0.942 1 92.31 20 ALA B N 1
ATOM 665 C CA . ALA B 1 20 ? 0.014 3.801 -0.366 1 92.31 20 ALA B CA 1
ATOM 666 C C . ALA B 1 20 ? -0.145 3.918 1.146 1 92.31 20 ALA B C 1
ATOM 668 O O . ALA B 1 20 ? 0.455 4.793 1.775 1 92.31 20 ALA B O 1
ATOM 669 N N . ALA B 1 21 ? -1.028 3.105 1.638 1 92.12 21 ALA B N 1
ATOM 670 C CA . ALA B 1 21 ? -1.113 2.811 3.066 1 92.12 21 ALA B CA 1
ATOM 671 C C . ALA B 1 21 ? -0.667 1.381 3.357 1 92.12 21 ALA B C 1
ATOM 673 O O . ALA B 1 21 ? -0.992 0.457 2.609 1 92.12 21 ALA B O 1
ATOM 674 N N . ALA B 1 22 ? 0.079 1.228 4.383 1 91.94 22 ALA B N 1
ATOM 675 C CA . ALA B 1 22 ? 0.665 -0.083 4.648 1 91.94 22 ALA B CA 1
ATOM 676 C C . ALA B 1 22 ? 0.263 -0.594 6.027 1 91.94 22 ALA B C 1
ATOM 678 O O . ALA B 1 22 ? -0.158 0.184 6.887 1 91.94 22 ALA B O 1
ATOM 679 N N . ASP B 1 23 ? 0.426 -1.903 6.152 1 92 23 ASP B N 1
ATOM 680 C CA . ASP B 1 23 ? 0.281 -2.52 7.469 1 92 23 ASP B CA 1
ATOM 681 C C . ASP B 1 23 ? 1.167 -1.826 8.5 1 92 23 ASP B C 1
ATOM 683 O O . ASP B 1 23 ? 2.24 -1.319 8.164 1 92 23 ASP B O 1
ATOM 687 N N . ILE B 1 24 ? 0.701 -1.954 9.781 1 88.5 24 ILE B N 1
ATOM 688 C CA . ILE B 1 24 ? 1.417 -1.266 10.852 1 88.5 24 ILE B CA 1
ATOM 689 C C . ILE B 1 24 ? 2.838 -1.812 10.961 1 88.5 24 ILE B C 1
ATOM 691 O O . ILE B 1 24 ? 3.764 -1.088 11.336 1 88.5 24 ILE B O 1
ATOM 695 N N . ARG B 1 25 ? 3.01 -3.029 10.547 1 90.94 25 ARG B N 1
ATOM 696 C CA . ARG B 1 25 ? 4.34 -3.627 10.633 1 90.94 25 ARG B CA 1
ATOM 697 C C . ARG B 1 25 ? 5.27 -3.047 9.57 1 90.94 25 ARG B C 1
ATOM 699 O O . ARG B 1 25 ? 6.48 -2.959 9.781 1 90.94 25 ARG B O 1
ATOM 706 N N . VAL B 1 26 ? 4.73 -2.656 8.492 1 91.31 26 VAL B N 1
ATOM 707 C CA . VAL B 1 26 ? 5.5 -1.997 7.438 1 91.31 26 VAL B CA 1
ATOM 708 C C . VAL B 1 26 ? 5.656 -0.514 7.766 1 91.31 26 VAL B C 1
ATOM 710 O O . VAL B 1 26 ? 6.73 0.06 7.574 1 91.31 26 VAL B O 1
ATOM 713 N N . PHE B 1 27 ? 4.641 0.089 8.336 1 90.25 27 PHE B N 1
ATOM 714 C CA . PHE B 1 27 ? 4.641 1.509 8.672 1 90.25 27 PHE B CA 1
ATOM 715 C C . PHE B 1 27 ? 5.625 1.801 9.797 1 90.25 27 PHE B C 1
ATOM 717 O O . PHE B 1 27 ? 6.145 2.912 9.898 1 90.25 27 PHE B O 1
ATOM 724 N N . ARG B 1 28 ? 5.812 0.889 10.609 1 91.75 28 ARG B N 1
ATOM 725 C CA . ARG B 1 28 ? 6.852 0.903 11.633 1 91.75 28 ARG B CA 1
ATOM 726 C C . ARG B 1 28 ? 6.758 2.162 12.492 1 91.75 28 ARG B C 1
ATOM 728 O O . ARG B 1 28 ? 7.727 2.914 12.602 1 91.75 28 ARG B O 1
ATOM 735 N N . ASP B 1 29 ? 5.574 2.283 13.141 1 90.44 29 ASP B N 1
ATOM 736 C CA . ASP B 1 29 ? 5.348 3.41 14.047 1 90.44 29 ASP B CA 1
ATOM 737 C C . ASP B 1 29 ? 5.711 4.73 13.375 1 90.44 29 ASP B C 1
ATOM 739 O O . ASP B 1 29 ? 6.281 5.621 14.008 1 90.44 29 ASP B O 1
ATOM 743 N N . GLY B 1 30 ? 5.582 4.695 12.133 1 89.88 30 GLY B N 1
ATOM 744 C CA . GLY B 1 30 ? 5.754 5.949 11.414 1 89.88 30 GLY B CA 1
ATOM 745 C C . GLY B 1 30 ? 7.152 6.129 10.859 1 89.88 30 GLY B C 1
ATOM 746 O O . GLY B 1 30 ? 7.426 7.102 10.156 1 89.88 30 GLY B O 1
ATOM 747 N N . LYS B 1 31 ? 8.086 5.234 11.086 1 91.31 31 LYS B N 1
ATOM 748 C CA . LYS B 1 31 ? 9.461 5.367 10.617 1 91.31 31 LYS B CA 1
ATOM 749 C C . LYS B 1 31 ? 9.523 5.395 9.094 1 91.31 31 LYS B C 1
ATOM 751 O O . LYS B 1 31 ? 10.398 6.047 8.516 1 91.31 31 LYS B O 1
ATOM 756 N N . THR B 1 32 ? 8.578 4.73 8.492 1 91.56 32 THR B N 1
ATOM 757 C CA . THR B 1 32 ? 8.625 4.711 7.035 1 91.56 32 THR B CA 1
ATOM 758 C C . THR B 1 32 ? 7.617 5.703 6.453 1 91.56 32 THR B C 1
ATOM 760 O O . THR B 1 32 ? 7.43 5.762 5.238 1 91.56 32 THR B O 1
ATOM 763 N N . CYS B 1 33 ? 6.996 6.496 7.371 1 90.31 33 CYS B N 1
ATOM 764 C CA . CYS B 1 33 ? 6.047 7.488 6.883 1 90.31 33 CYS B CA 1
ATOM 765 C C . CYS B 1 33 ? 6.723 8.469 5.926 1 90.31 33 CYS B C 1
ATOM 767 O O . CYS B 1 33 ? 7.758 9.047 6.258 1 90.31 33 CYS B O 1
ATOM 769 N N . GLY B 1 34 ? 6.148 8.562 4.766 1 91.38 34 GLY B N 1
ATOM 770 C CA . GLY B 1 34 ? 6.652 9.516 3.783 1 91.38 34 GLY B CA 1
ATOM 771 C C . GLY B 1 34 ? 7.781 8.953 2.941 1 91.38 34 GLY B C 1
ATOM 772 O O . GLY B 1 34 ? 8.242 9.602 1.996 1 91.38 34 GLY B O 1
ATOM 773 N N . GLN B 1 35 ? 8.25 7.75 3.234 1 92.56 35 GLN B N 1
ATOM 774 C CA . GLN B 1 35 ? 9.344 7.164 2.465 1 92.56 35 GLN B CA 1
ATOM 775 C C . GLN B 1 35 ? 8.828 6.508 1.188 1 92.56 35 GLN B C 1
ATOM 777 O O . GLN B 1 35 ? 7.656 6.145 1.101 1 92.56 35 GLN B O 1
ATOM 782 N N . ARG B 1 36 ? 9.68 6.43 0.289 1 93.62 36 ARG B N 1
ATOM 783 C CA . ARG B 1 36 ? 9.367 5.793 -0.985 1 93.62 36 ARG B CA 1
ATOM 784 C C . ARG B 1 36 ? 9.703 4.305 -0.951 1 93.62 36 ARG B C 1
ATOM 786 O O . ARG B 1 36 ? 10.727 3.908 -0.385 1 93.62 36 ARG B O 1
ATOM 793 N N . PHE B 1 37 ? 8.867 3.506 -1.562 1 93.75 37 PHE B N 1
ATOM 794 C CA . PHE B 1 37 ? 9.016 2.061 -1.685 1 93.75 37 PHE B CA 1
ATOM 795 C C . PHE B 1 37 ? 8.922 1.628 -3.143 1 93.75 37 PHE B C 1
ATOM 797 O O . PHE B 1 37 ? 8.078 2.127 -3.891 1 93.75 37 PHE B O 1
ATOM 804 N N . GLU B 1 38 ? 9.844 0.77 -3.541 1 95.06 38 GLU B N 1
ATOM 805 C CA . GLU B 1 38 ? 9.672 0.04 -4.793 1 95.06 38 GLU B CA 1
ATOM 806 C C . GLU B 1 38 ? 8.734 -1.149 -4.613 1 95.06 38 GLU B C 1
ATOM 808 O O . GLU B 1 38 ? 8.898 -1.942 -3.684 1 95.06 38 GLU B O 1
ATOM 813 N N . VAL B 1 39 ? 7.676 -1.179 -5.48 1 94.81 39 VAL B N 1
ATOM 814 C CA . VAL B 1 39 ? 6.633 -2.193 -5.375 1 94.81 39 VAL B CA 1
ATOM 815 C C . VAL B 1 39 ? 6.535 -2.977 -6.684 1 94.81 39 VAL B C 1
ATOM 817 O O . VAL B 1 39 ? 6.516 -2.387 -7.766 1 94.81 39 VAL B O 1
ATOM 820 N N . THR B 1 40 ? 6.578 -4.301 -6.613 1 95.06 40 THR B N 1
ATOM 821 C CA . THR B 1 40 ? 6.449 -5.207 -7.75 1 95.06 40 THR B CA 1
ATOM 822 C C . THR B 1 40 ? 5.363 -6.246 -7.492 1 95.06 40 THR B C 1
ATOM 824 O O . THR B 1 40 ? 5.387 -6.934 -6.473 1 95.06 40 THR B O 1
ATOM 827 N N . CYS B 1 41 ? 4.391 -6.246 -8.445 1 94.56 41 CYS B N 1
ATOM 828 C CA . CYS B 1 41 ? 3.369 -7.277 -8.328 1 94.56 41 CYS B CA 1
ATOM 829 C C . CYS B 1 41 ? 3.963 -8.664 -8.562 1 94.56 41 CYS B C 1
ATOM 831 O O . CYS B 1 41 ? 4.559 -8.922 -9.609 1 94.56 41 CYS B O 1
ATOM 833 N N . THR B 1 42 ? 3.785 -9.594 -7.59 1 91.75 42 THR B N 1
ATOM 834 C CA . THR B 1 42 ? 4.449 -10.891 -7.672 1 91.75 42 THR B CA 1
ATOM 835 C C . THR B 1 42 ? 3.438 -12.023 -7.539 1 91.75 42 THR B C 1
ATOM 837 O O . THR B 1 42 ? 3.797 -13.195 -7.656 1 91.75 42 THR B O 1
ATOM 840 N N . GLY B 1 43 ? 2.248 -11.711 -7.367 1 87.69 43 GLY B N 1
ATOM 841 C CA . GLY B 1 43 ? 1.236 -12.75 -7.277 1 87.69 43 GLY B CA 1
ATOM 842 C C . GLY B 1 43 ? 0.978 -13.453 -8.602 1 87.69 43 GLY B C 1
ATOM 843 O O . GLY B 1 43 ? 1.378 -12.961 -9.656 1 87.69 43 GLY B O 1
ATOM 844 N N . ALA B 1 44 ? 0.359 -14.664 -8.516 1 85.56 44 ALA B N 1
ATOM 845 C CA . ALA B 1 44 ? 0.098 -15.5 -9.688 1 85.56 44 ALA B CA 1
ATOM 846 C C . ALA B 1 44 ? -0.755 -14.766 -10.711 1 85.56 44 ALA B C 1
ATOM 848 O O . ALA B 1 44 ? -0.621 -14.984 -11.914 1 85.56 44 ALA B O 1
ATOM 849 N N . GLY B 1 45 ? -1.497 -13.812 -10.281 1 83.94 45 GLY B N 1
ATOM 850 C CA . GLY B 1 45 ? -2.391 -13.109 -11.188 1 83.94 45 GLY B CA 1
ATOM 851 C C . GLY B 1 45 ? -1.802 -11.812 -11.719 1 83.94 45 GLY B C 1
ATOM 852 O O . GLY B 1 45 ? -2.477 -11.062 -12.43 1 83.94 45 GLY B O 1
ATOM 853 N N . CYS B 1 46 ? -0.553 -11.633 -11.43 1 87.88 46 CYS B N 1
ATOM 854 C CA . CYS B 1 46 ? 0.062 -10.375 -11.82 1 87.88 46 CYS B CA 1
ATOM 855 C C . CYS B 1 46 ? 0.693 -10.477 -13.203 1 87.88 46 CYS B C 1
ATOM 857 O O . CYS B 1 46 ? 1.19 -11.539 -13.586 1 87.88 46 CYS B O 1
ATOM 859 N N . LYS B 1 47 ? 0.425 -9.297 -13.898 1 79.94 47 LYS B N 1
ATOM 860 C CA . LYS B 1 47 ? 1.36 -9.117 -15.008 1 79.94 47 LYS B CA 1
ATOM 861 C C . LYS B 1 47 ? 2.775 -8.875 -14.492 1 79.94 47 LYS B C 1
ATOM 863 O O . LYS B 1 47 ? 3.012 -7.93 -13.734 1 79.94 47 LYS B O 1
ATOM 868 N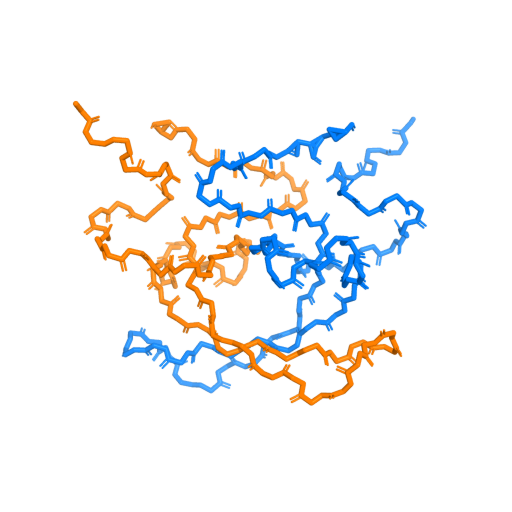 N . LYS B 1 48 ? 3.721 -9.758 -14.836 1 73.81 48 LYS B N 1
ATOM 869 C CA . LYS B 1 48 ? 5.07 -9.773 -14.281 1 73.81 48 LYS B CA 1
ATOM 870 C C . LYS B 1 48 ? 5.863 -8.547 -14.734 1 73.81 48 LYS B C 1
ATOM 872 O O . LYS B 1 48 ? 5.68 -8.062 -15.852 1 73.81 48 LYS B O 1
ATOM 877 N N . GLY B 1 49 ? 6.598 -8.086 -13.758 1 69.81 49 GLY B N 1
ATOM 878 C CA . GLY B 1 49 ? 7.73 -7.242 -14.102 1 69.81 49 GLY B CA 1
ATOM 879 C C . GLY B 1 49 ? 7.441 -5.762 -13.945 1 69.81 49 GLY B C 1
ATOM 880 O O . GLY B 1 49 ? 8.312 -4.922 -14.18 1 69.81 49 GLY B O 1
ATOM 881 N N . LYS B 1 50 ? 6.211 -5.398 -13.625 1 79.31 50 LYS B N 1
ATOM 882 C CA . LYS B 1 50 ? 6.09 -3.947 -13.531 1 79.31 50 LYS B CA 1
ATOM 883 C C . LYS B 1 50 ? 6.398 -3.461 -12.117 1 79.31 50 LYS B C 1
ATOM 885 O O . LYS B 1 50 ? 5.824 -3.955 -11.141 1 79.31 50 LYS B O 1
ATOM 890 N N . LYS B 1 51 ? 7.48 -2.646 -12.031 1 89.94 51 LYS B N 1
ATOM 891 C CA . LYS B 1 51 ? 7.922 -2.006 -10.797 1 89.94 51 LYS B CA 1
ATOM 892 C C . LYS B 1 51 ? 7.449 -0.558 -10.727 1 89.94 51 LYS B C 1
ATOM 894 O O . LYS B 1 51 ? 7.57 0.186 -11.703 1 89.94 51 LYS B O 1
ATOM 899 N N . VAL B 1 52 ? 6.801 -0.195 -9.602 1 94.19 52 VAL B N 1
ATOM 900 C CA . VAL B 1 52 ? 6.418 1.197 -9.398 1 94.19 52 VAL B CA 1
ATOM 901 C C . VAL B 1 52 ? 6.922 1.681 -8.039 1 94.19 52 VAL B C 1
ATOM 903 O O . VAL B 1 52 ? 7.285 0.872 -7.18 1 94.19 52 VAL B O 1
ATOM 906 N N . VAL B 1 53 ? 7.125 2.955 -7.977 1 94.31 53 VAL B N 1
ATOM 907 C CA . VAL B 1 53 ? 7.531 3.572 -6.719 1 94.31 53 VAL B CA 1
ATOM 908 C C . VAL B 1 53 ? 6.348 4.312 -6.102 1 94.31 53 VAL B C 1
ATOM 910 O O . VAL B 1 53 ? 5.711 5.141 -6.758 1 94.31 53 VAL B O 1
ATOM 913 N N . VAL B 1 54 ? 6.055 3.92 -4.832 1 95.12 54 VAL B N 1
ATOM 914 C CA . VAL B 1 54 ? 4.965 4.582 -4.117 1 95.12 54 VAL B CA 1
ATOM 915 C C . VAL B 1 54 ? 5.496 5.211 -2.832 1 95.12 54 VAL B C 1
ATOM 917 O O . VAL B 1 54 ? 6.57 4.84 -2.352 1 95.12 54 VAL B O 1
ATOM 920 N N . GLN B 1 55 ? 4.809 6.211 -2.373 1 93.75 55 GLN B N 1
ATOM 921 C CA . GLN B 1 55 ? 5.113 6.812 -1.08 1 93.75 55 GLN B CA 1
ATOM 922 C C . GLN B 1 55 ? 4.109 6.375 -0.018 1 93.75 55 GLN B C 1
ATOM 924 O O . GLN B 1 55 ? 2.896 6.453 -0.231 1 93.75 55 GLN B O 1
ATOM 929 N N . ILE B 1 56 ? 4.621 5.883 1.083 1 92.81 56 ILE B N 1
ATOM 930 C CA . ILE B 1 56 ? 3.727 5.477 2.162 1 92.81 56 ILE B CA 1
ATOM 931 C C . ILE B 1 56 ? 3.27 6.707 2.945 1 92.81 56 ILE B C 1
ATOM 933 O O . ILE B 1 56 ? 4.098 7.48 3.434 1 92.81 56 ILE B O 1
ATOM 937 N N . VAL B 1 57 ? 1.913 6.863 3.098 1 91 57 VAL B N 1
ATOM 938 C CA . VAL B 1 57 ? 1.453 8.109 3.701 1 91 57 VAL B CA 1
ATOM 939 C C . VAL B 1 57 ? 0.457 7.805 4.816 1 91 57 VAL B C 1
ATOM 941 O O . VAL B 1 57 ? 0.01 8.711 5.523 1 91 57 VAL B O 1
ATOM 944 N N . ASP B 1 58 ? 0.09 6.492 4.926 1 89.94 58 ASP B N 1
ATOM 945 C CA . ASP B 1 58 ? -0.902 6.109 5.926 1 89.94 58 ASP B CA 1
ATOM 946 C C . ASP B 1 58 ? -0.763 4.637 6.305 1 89.94 58 ASP B C 1
ATOM 948 O O . ASP B 1 58 ? 0.116 3.939 5.793 1 89.94 58 ASP B O 1
ATOM 952 N N . THR B 1 59 ? -1.623 4.246 7.312 1 89.31 59 THR B N 1
ATOM 953 C CA . THR B 1 59 ? -1.656 2.842 7.707 1 89.31 59 THR B CA 1
ATOM 954 C C . THR B 1 59 ? -2.924 2.164 7.195 1 89.31 59 THR B C 1
ATOM 956 O O . THR B 1 59 ? -3.959 2.812 7.035 1 89.31 59 THR B O 1
ATOM 959 N N . CYS B 1 60 ? -2.717 0.887 6.887 1 86.44 60 CYS B N 1
ATOM 960 C CA . CYS B 1 60 ? -3.795 -0.014 6.496 1 86.44 60 CYS B CA 1
ATOM 961 C C . CYS B 1 60 ? -3.654 -1.365 7.188 1 86.44 60 CYS B C 1
ATOM 963 O O . CYS B 1 60 ? -2.805 -2.174 6.809 1 86.44 60 CYS B O 1
ATOM 965 N N . SER B 1 61 ? -4.367 -1.49 8.367 1 78.31 61 SER B N 1
ATOM 966 C CA . SER B 1 61 ? -4.316 -2.768 9.07 1 78.31 61 SER B CA 1
ATOM 967 C C . SER B 1 61 ? -5.691 -3.42 9.133 1 78.31 61 SER B C 1
ATOM 969 O O . SER B 1 61 ? -6.711 -2.752 8.945 1 78.31 61 SER B O 1
ATOM 971 N N . PRO B 1 62 ? -5.574 -4.73 9.203 1 68.94 62 PRO B N 1
ATOM 972 C CA . PRO B 1 62 ? -6.883 -5.379 9.344 1 68.94 62 PRO B CA 1
ATOM 973 C C . PRO B 1 62 ? -7.738 -4.75 10.445 1 68.94 62 PRO B C 1
ATOM 975 O O . PRO B 1 62 ? -8.969 -4.719 10.328 1 68.94 62 PRO B O 1
ATOM 978 N N . GLN B 1 63 ? -7.148 -4.293 11.359 1 64.81 63 GLN B N 1
ATOM 979 C CA . GLN B 1 63 ? -7.895 -3.758 12.492 1 64.81 63 GLN B CA 1
ATOM 980 C C . GLN B 1 63 ? -8.25 -2.289 12.273 1 64.81 63 GLN B C 1
ATOM 982 O O . GLN B 1 63 ? -9.211 -1.784 12.859 1 64.81 63 GLN B O 1
ATOM 987 N N . ARG B 1 64 ? -7.371 -1.594 11.781 1 54.31 64 ARG B N 1
ATOM 988 C CA . ARG B 1 64 ? -7.523 -0.151 11.625 1 54.31 64 ARG B CA 1
ATOM 989 C C . ARG B 1 64 ? -7.375 0.262 10.172 1 54.31 64 ARG B C 1
ATOM 991 O O . ARG B 1 64 ? -6.262 0.478 9.688 1 54.31 64 ARG B O 1
ATOM 998 N N . ARG B 1 65 ? -8.25 0.048 9.445 1 53.25 65 ARG B N 1
ATOM 999 C CA . ARG B 1 65 ? -8.164 0.564 8.086 1 53.25 65 ARG B CA 1
ATOM 1000 C C . ARG B 1 65 ? -8.453 2.061 8.047 1 53.25 65 ARG B C 1
ATOM 1002 O O . ARG B 1 65 ? -9.609 2.473 7.887 1 53.25 65 ARG B O 1
ATOM 1009 N N . THR B 1 66 ? -7.82 2.938 9.125 1 43.22 66 THR B N 1
ATOM 10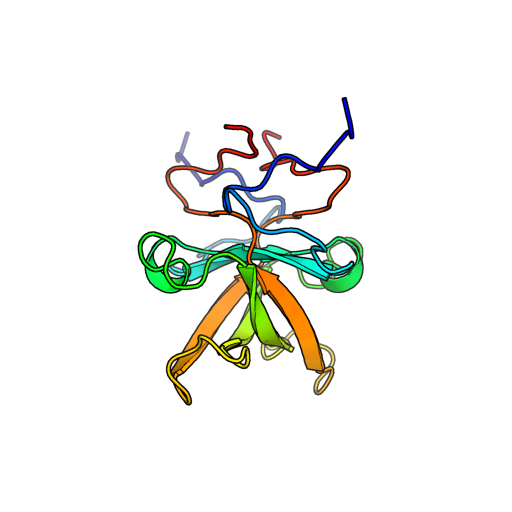10 C CA . THR B 1 66 ? -8.047 4.363 9.32 1 43.22 66 THR B CA 1
ATOM 1011 C C . THR B 1 66 ? -7.41 5.176 8.203 1 43.22 66 THR B C 1
ATOM 1013 O O . THR B 1 66 ? -6.387 4.77 7.641 1 43.22 66 THR B O 1
ATOM 1016 N N . HIS B 1 67 ? -8.016 5.531 7.035 1 48.25 67 HIS B N 1
ATOM 1017 C CA . HIS B 1 67 ? -7.465 6.688 6.34 1 48.25 67 HIS B CA 1
ATOM 1018 C C . HIS B 1 67 ? -7.363 7.895 7.266 1 48.25 67 HIS B C 1
ATOM 1020 O O . HIS B 1 67 ? -8.352 8.289 7.891 1 48.25 67 HIS B O 1
ATOM 1026 N N . ALA B 1 68 ? -6.336 8.289 7.973 1 38.06 68 ALA B N 1
ATOM 1027 C CA . ALA B 1 68 ? -6.137 9.258 9.047 1 38.06 68 ALA B CA 1
ATOM 1028 C C . ALA B 1 68 ? -6.82 10.578 8.727 1 38.06 68 ALA B C 1
ATOM 1030 O O . ALA B 1 68 ? -6.602 11.156 7.66 1 38.06 68 ALA B O 1
ATOM 1031 N N . ARG B 1 69 ? -8.094 10.859 9.102 1 32.84 69 ARG B N 1
ATOM 1032 C CA . ARG B 1 69 ? -8.695 12.133 9.477 1 32.84 69 ARG B CA 1
ATOM 1033 C C . ARG B 1 69 ? -7.863 12.844 10.539 1 32.84 69 ARG B C 1
ATOM 1035 O O . ARG B 1 69 ? -8.219 13.93 10.984 1 32.84 69 ARG B O 1
ATOM 1042 N N . ARG B 1 70 ? -6.66 12.867 10.82 1 26.98 70 ARG B N 1
ATOM 1043 C CA . ARG B 1 70 ? -6.551 13.891 11.859 1 26.98 70 ARG B CA 1
ATOM 1044 C C . ARG B 1 70 ? -7.137 15.219 11.383 1 26.98 70 ARG B C 1
ATOM 1046 O O . ARG B 1 70 ? -7 15.578 10.211 1 26.98 70 ARG B O 1
#

Secondary structure (DSSP, 8-state):
-------SSTT--S--SSEEEE-HHHHGGGTTTT-EEEEEE-STTSPTT-EEEEEEEEE--SS-------/-------SSTT--S--SSEEEE-HHHHGGGTTTT-EEEEEE-STTSPTT-EEEEEEEEE--SS-------

Foldseek 3Di:
DPPPAFFPQPPDPDADPAADAEACVVCVVPPQAQPKDWDFDDDPPDPGDDIDIYGYGHHPDPVDNDPGDD/DPPPPQFPQPPDPDADPAADAEACVVCVVPPQAQPKDWDFDDDPPDDGDDIDIYGYGHHPHPVDNDSDPD